Protein AF-R1BRG3-F1 (afdb_monomer)

Foldseek 3Di:
DADAPDQDADDDDDPPLPDDQEEEADDPDADPDPPPDDDDDPCPNDNRHGYGPNCPQVDPVSVVVVVVVVVVQVVCCVVPVANPPDPPDDRDDCPDPPDPPPPPPDDD

pLDDT: mean 74.54, std 19.44, range [34.09, 96.5]

Structure (mmCIF, N/CA/C/O backbone):
data_AF-R1BRG3-F1
#
_entry.id   AF-R1BRG3-F1
#
loop_
_atom_site.group_PDB
_atom_site.id
_atom_site.type_symbol
_atom_site.label_atom_id
_atom_site.label_alt_id
_atom_site.label_comp_id
_atom_site.label_asym_id
_atom_site.label_entity_id
_atom_site.label_seq_id
_atom_site.pdbx_PDB_ins_code
_atom_site.Cartn_x
_atom_site.Cartn_y
_atom_site.Cartn_z
_atom_site.occupancy
_atom_site.B_iso_or_equiv
_atom_site.auth_seq_id
_atom_site.auth_comp_id
_atom_site.auth_asym_id
_atom_site.auth_atom_id
_atom_site.pdbx_PDB_model_num
ATOM 1 N N . MET A 1 1 ? 3.423 -10.440 8.025 1.00 37.72 1 MET A N 1
ATOM 2 C CA . MET A 1 1 ? 3.536 -10.341 9.501 1.00 37.72 1 MET A CA 1
ATOM 3 C C . MET A 1 1 ? 2.382 -9.477 9.979 1.00 37.72 1 MET A C 1
ATOM 5 O O . MET A 1 1 ? 2.472 -8.262 9.937 1.00 37.72 1 MET A O 1
ATOM 9 N N . THR A 1 2 ? 1.251 -10.109 10.269 1.00 34.09 2 THR A N 1
ATOM 10 C CA . THR A 1 2 ? -0.057 -9.451 10.369 1.00 34.09 2 THR A CA 1
ATOM 11 C C . THR A 1 2 ? -0.291 -8.972 11.799 1.00 34.09 2 THR A C 1
ATOM 13 O O . THR A 1 2 ? -0.390 -9.793 12.709 1.00 34.09 2 THR A O 1
ATOM 16 N N . THR A 1 3 ? -0.376 -7.661 12.019 1.00 39.69 3 THR A N 1
ATOM 17 C CA . THR A 1 3 ? -0.833 -7.105 13.299 1.00 39.69 3 THR A CA 1
ATOM 18 C C . THR A 1 3 ? -2.359 -7.069 13.265 1.00 39.69 3 THR A C 1
ATOM 20 O O . THR A 1 3 ? -2.957 -6.422 12.416 1.00 39.69 3 THR A O 1
ATOM 23 N N . THR A 1 4 ? -3.011 -7.816 14.151 1.00 41.25 4 THR A N 1
ATOM 24 C CA . THR A 1 4 ? -4.454 -7.703 14.401 1.00 41.25 4 THR A CA 1
ATOM 25 C C . THR A 1 4 ? -4.613 -7.092 15.782 1.00 41.25 4 THR A C 1
ATOM 27 O O . THR A 1 4 ? -4.221 -7.708 16.774 1.00 41.25 4 THR A O 1
ATOM 30 N N . TRP A 1 5 ? -5.175 -5.888 15.863 1.00 43.38 5 TRP A N 1
ATOM 31 C CA . TRP A 1 5 ? -5.600 -5.323 17.139 1.00 43.38 5 TRP A CA 1
ATOM 32 C C . TRP A 1 5 ? -6.801 -6.145 17.626 1.00 43.38 5 TRP A C 1
ATOM 34 O O . TRP A 1 5 ? -7.877 -6.108 17.033 1.00 43.38 5 TRP A O 1
ATOM 44 N N . ARG A 1 6 ? -6.608 -6.983 18.653 1.00 39.19 6 ARG A N 1
ATOM 45 C CA . ARG A 1 6 ? -7.685 -7.809 19.221 1.00 39.19 6 ARG A CA 1
ATOM 46 C C . ARG A 1 6 ? -8.719 -6.899 19.892 1.00 39.19 6 ARG A C 1
ATOM 48 O O . ARG A 1 6 ? -8.450 -6.347 20.953 1.00 39.19 6 ARG A O 1
ATOM 55 N N . VAL A 1 7 ? -9.908 -6.794 19.302 1.00 42.03 7 VAL A N 1
ATOM 56 C CA . VAL A 1 7 ? -11.099 -6.227 19.950 1.00 42.03 7 VAL A CA 1
ATOM 57 C C . VAL A 1 7 ? -11.808 -7.356 20.701 1.00 42.03 7 VAL A C 1
ATOM 59 O O . VAL A 1 7 ? -12.305 -8.307 20.097 1.00 42.03 7 VAL A O 1
ATOM 62 N N . THR A 1 8 ? -11.812 -7.291 22.030 1.00 37.38 8 THR A N 1
ATOM 63 C CA . THR A 1 8 ? -12.547 -8.227 22.890 1.00 37.38 8 THR A CA 1
ATOM 64 C C . THR A 1 8 ? -14.043 -7.899 22.809 1.00 37.38 8 THR A C 1
ATOM 66 O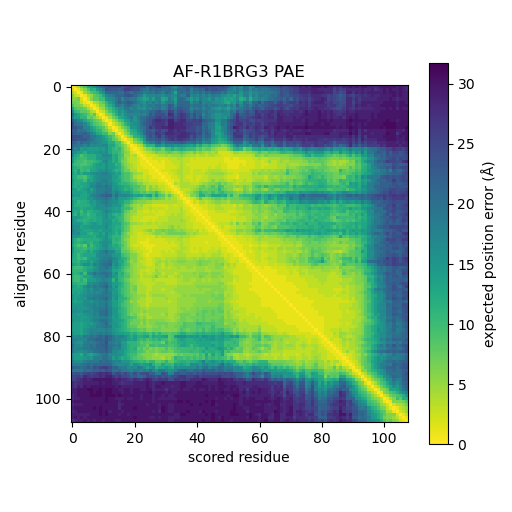 O . THR A 1 8 ? -14.463 -6.837 23.256 1.00 37.38 8 THR A O 1
ATOM 69 N N . LEU A 1 9 ? -14.852 -8.790 22.229 1.00 41.53 9 LEU A N 1
ATOM 70 C CA . LEU A 1 9 ? -16.317 -8.676 22.222 1.00 41.53 9 LEU A CA 1
ATOM 71 C C . LEU A 1 9 ? -16.876 -8.984 23.623 1.00 41.53 9 LEU A C 1
ATOM 73 O O . LEU A 1 9 ? -16.631 -10.066 24.155 1.00 41.53 9 LEU A O 1
ATOM 77 N N . LEU A 1 10 ? -17.657 -8.063 24.196 1.00 39.66 10 LEU A N 1
ATOM 78 C CA . LEU A 1 10 ? -18.577 -8.343 25.306 1.00 39.66 10 LEU A CA 1
ATOM 79 C C . LEU A 1 10 ? -20.028 -8.329 24.794 1.00 39.66 10 LEU A C 1
ATOM 81 O O . LEU A 1 10 ? -20.334 -7.542 23.897 1.00 39.66 10 LEU A O 1
ATOM 85 N N . PRO A 1 11 ? -20.927 -9.166 25.348 1.00 44.28 11 PRO A N 1
ATOM 86 C CA . PRO A 1 11 ? -22.292 -9.285 24.860 1.00 44.28 11 PRO A CA 1
ATOM 87 C C . PRO A 1 11 ? -23.215 -8.334 25.629 1.00 44.28 11 PRO A C 1
ATOM 89 O O . PRO A 1 11 ? -23.649 -8.662 26.728 1.00 44.28 11 PRO A O 1
ATOM 92 N N . PHE A 1 12 ? -23.559 -7.180 25.059 1.00 39.34 12 PHE A N 1
ATOM 93 C CA . PHE A 1 12 ? -24.736 -6.425 25.498 1.00 39.34 12 PHE A CA 1
ATOM 94 C C . PHE A 1 12 ? -25.449 -5.824 24.294 1.00 39.34 12 PHE A C 1
ATOM 96 O O . PHE A 1 12 ? -24.853 -5.067 23.540 1.00 39.34 12 PHE A O 1
ATOM 103 N N . GLY A 1 13 ? -26.712 -6.225 24.129 1.00 49.38 13 GLY A N 1
ATOM 104 C CA . GLY A 1 13 ? -27.555 -5.876 22.996 1.00 49.38 13 GLY A CA 1
ATOM 105 C C . GLY A 1 13 ? -28.173 -4.483 23.089 1.00 49.38 13 GLY A C 1
ATOM 106 O O . GLY A 1 13 ? -28.658 -4.057 24.140 1.00 49.38 13 GLY A O 1
ATOM 107 N N . CYS A 1 14 ? -28.209 -3.823 21.939 1.00 42.53 14 CYS A N 1
ATOM 108 C CA . CYS A 1 14 ? -28.921 -2.596 21.636 1.00 42.53 14 CYS A CA 1
ATOM 109 C C . CYS A 1 14 ? -29.770 -2.807 20.354 1.00 42.53 14 CYS A C 1
ATOM 111 O O . CYS A 1 14 ? -29.338 -3.496 19.429 1.00 42.53 14 CYS A O 1
ATOM 113 N N . PRO A 1 15 ? -30.994 -2.248 20.253 1.00 50.69 15 PRO A N 1
ATOM 114 C CA . PRO A 1 15 ? -32.014 -2.721 19.302 1.00 50.69 15 PRO A CA 1
ATOM 115 C C . PRO A 1 15 ? -31.797 -2.345 17.821 1.00 50.69 15 PRO A C 1
ATOM 117 O O . PRO A 1 15 ? -32.646 -2.663 16.993 1.00 50.69 15 PRO A O 1
ATOM 120 N N . TRP A 1 16 ? -30.703 -1.652 17.481 1.00 51.25 16 TRP A N 1
ATOM 121 C CA . TRP A 1 16 ? -30.394 -1.148 16.128 1.00 51.25 16 TRP A CA 1
ATOM 122 C C . TRP A 1 16 ? -28.997 -1.568 15.616 1.00 51.25 16 TRP A C 1
ATOM 124 O O . TRP A 1 16 ? -28.486 -0.993 14.656 1.00 51.25 16 TRP A O 1
ATOM 134 N N . GLU A 1 17 ? -28.353 -2.552 16.250 1.00 52.69 17 GLU A N 1
ATOM 135 C CA . GLU A 1 17 ? -26.925 -2.879 16.059 1.00 52.69 17 GLU A CA 1
ATOM 136 C C . GLU A 1 17 ? -26.551 -3.650 14.781 1.00 52.69 17 GLU A C 1
ATOM 138 O O . GLU A 1 17 ? -25.364 -3.785 14.484 1.00 52.69 17 GLU A O 1
ATOM 143 N N . ASP A 1 18 ? -27.515 -4.113 13.986 1.00 51.44 18 ASP A N 1
ATOM 144 C CA . ASP A 1 18 ? -2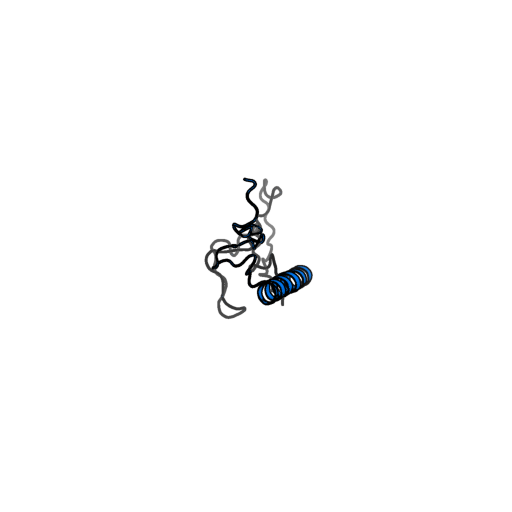7.233 -5.084 12.916 1.00 51.44 18 ASP A CA 1
ATOM 145 C C . ASP A 1 18 ? -26.903 -4.479 11.541 1.00 51.44 18 ASP A C 1
ATOM 147 O O . ASP A 1 18 ? -26.630 -5.220 10.597 1.00 51.44 18 ASP A O 1
ATOM 151 N N . VAL A 1 19 ? -26.924 -3.150 11.376 1.00 56.56 19 VAL A N 1
ATOM 152 C CA . VAL A 1 19 ? -26.970 -2.578 10.014 1.00 56.56 19 VAL A CA 1
ATOM 153 C C . VAL A 1 19 ? -25.600 -2.261 9.404 1.00 56.56 19 VAL A C 1
ATOM 155 O O . VAL A 1 19 ? -25.479 -2.366 8.193 1.00 56.56 19 VAL A O 1
ATOM 158 N N . CYS A 1 20 ? -24.550 -1.945 10.170 1.00 58.88 20 CYS A N 1
ATOM 159 C CA . CYS A 1 20 ? -23.167 -1.885 9.659 1.00 58.88 20 CYS A CA 1
ATOM 160 C C . CYS A 1 20 ? -22.189 -1.570 10.798 1.00 58.88 20 CYS A C 1
ATOM 162 O O . CYS A 1 20 ? -22.287 -0.513 11.419 1.00 58.88 20 CYS A O 1
ATOM 164 N N . LYS A 1 21 ? -21.189 -2.428 11.030 1.00 67.50 21 LYS A N 1
ATOM 165 C CA . LYS A 1 21 ? -20.037 -2.056 11.866 1.00 67.50 21 LYS A CA 1
ATOM 166 C C . LYS A 1 21 ? -19.072 -1.206 11.034 1.00 67.50 21 LYS A C 1
ATOM 168 O O . LYS A 1 21 ? -18.666 -1.665 9.962 1.00 67.50 21 LYS A O 1
ATOM 173 N N . PRO A 1 22 ? -18.688 0.007 11.467 1.00 78.06 22 PRO A N 1
ATOM 174 C CA . PRO A 1 22 ? -17.637 0.756 10.793 1.00 78.06 22 PRO A CA 1
ATOM 175 C C . PRO A 1 22 ? -16.296 0.021 10.922 1.00 78.06 22 PRO A C 1
ATOM 177 O O . PRO A 1 22 ? -15.911 -0.426 12.006 1.00 78.06 22 PRO A O 1
ATOM 180 N N . HIS A 1 23 ? -15.602 -0.095 9.791 1.00 85.50 23 HIS A N 1
ATOM 181 C CA . HIS A 1 23 ? -14.251 -0.640 9.691 1.00 85.50 23 HIS A CA 1
ATOM 182 C C . HIS A 1 23 ? -13.317 0.500 9.289 1.00 85.50 23 HIS A C 1
ATOM 184 O O . HIS A 1 23 ? -13.551 1.145 8.266 1.00 85.50 23 HIS A O 1
ATOM 190 N N . ILE A 1 24 ? -12.302 0.775 10.106 1.00 90.44 24 ILE A N 1
ATOM 191 C CA . ILE A 1 24 ? -11.350 1.868 9.885 1.00 90.44 24 ILE A CA 1
ATOM 192 C C . ILE A 1 24 ? -9.946 1.274 9.790 1.00 90.44 24 ILE A C 1
ATOM 194 O O . ILE A 1 24 ? -9.493 0.625 10.730 1.00 90.44 24 ILE A O 1
ATOM 198 N N . ASP A 1 25 ? -9.275 1.513 8.662 1.00 91.50 25 ASP A N 1
ATOM 199 C CA . ASP A 1 25 ? -7.917 1.013 8.391 1.00 91.50 25 ASP A CA 1
ATOM 200 C C . ASP A 1 25 ? -6.839 2.098 8.502 1.00 91.50 25 ASP A C 1
ATOM 202 O O . ASP A 1 25 ? -5.687 1.793 8.776 1.00 91.50 25 ASP A O 1
ATOM 206 N N . VAL A 1 26 ? -7.210 3.364 8.310 1.00 90.75 26 VAL A N 1
ATOM 207 C CA . VAL A 1 26 ? -6.275 4.494 8.253 1.00 90.75 26 VAL A CA 1
ATOM 208 C C . VAL A 1 26 ? -6.627 5.558 9.281 1.00 90.75 26 VAL A C 1
ATOM 210 O O . VAL A 1 26 ? -7.802 5.890 9.474 1.00 90.75 26 VAL A O 1
ATOM 213 N N . PHE A 1 27 ? -5.602 6.114 9.924 1.00 91.56 27 PHE A N 1
ATOM 214 C CA . PHE A 1 27 ? -5.727 7.084 11.009 1.00 91.56 27 PHE A CA 1
ATOM 215 C C . PHE A 1 27 ? -4.818 8.303 10.780 1.00 91.56 27 PHE A C 1
ATOM 217 O O . PHE A 1 27 ? -3.773 8.189 10.147 1.00 91.56 27 PHE A O 1
ATOM 224 N N . PRO A 1 28 ? -5.166 9.493 11.311 1.00 91.38 28 PRO A N 1
ATOM 225 C CA . PRO A 1 28 ? -4.335 10.691 11.140 1.00 91.38 28 PRO A CA 1
ATOM 226 C C . PRO A 1 28 ? -2.926 10.573 11.739 1.00 91.38 28 PRO A C 1
ATOM 228 O O . PRO A 1 28 ? -1.992 11.202 11.251 1.00 91.38 28 PRO A O 1
ATOM 231 N N . SER A 1 29 ? -2.789 9.798 12.817 1.00 89.56 29 SER A N 1
ATOM 232 C CA . SER A 1 29 ? -1.522 9.499 13.480 1.00 89.56 29 SER A CA 1
ATOM 233 C C . SER A 1 29 ? -1.404 7.991 13.631 1.00 89.56 29 SER A C 1
ATOM 235 O O . SER A 1 29 ? -2.245 7.368 14.279 1.00 89.56 29 SER A O 1
ATOM 237 N N . GLU A 1 30 ? -0.363 7.414 13.038 1.00 88.06 30 GLU A N 1
ATOM 238 C CA . GLU A 1 30 ? -0.127 5.971 13.006 1.00 88.06 30 GLU A CA 1
ATOM 239 C C . GLU A 1 30 ? 1.254 5.642 13.596 1.00 88.06 30 GLU A C 1
ATOM 241 O O . GLU A 1 30 ? 2.213 6.392 13.371 1.00 88.06 30 GLU A O 1
ATOM 246 N N . PRO A 1 31 ? 1.396 4.528 14.340 1.00 88.25 31 PRO A N 1
ATOM 247 C CA . PRO A 1 31 ? 2.694 4.068 14.814 1.00 88.25 31 PRO A CA 1
ATOM 248 C C . PRO A 1 31 ? 3.638 3.779 13.643 1.00 88.25 31 PRO A C 1
ATOM 250 O O . PRO A 1 31 ? 3.264 3.117 12.676 1.00 88.25 31 PRO A O 1
ATOM 253 N N . LYS A 1 32 ? 4.895 4.222 13.743 1.00 86.12 32 LYS A N 1
ATOM 254 C CA . LYS A 1 32 ? 5.892 4.033 12.672 1.00 86.12 32 LYS A CA 1
ATOM 255 C C . LYS A 1 32 ? 6.323 2.579 12.513 1.00 86.12 32 LYS A C 1
ATOM 257 O O . LYS A 1 32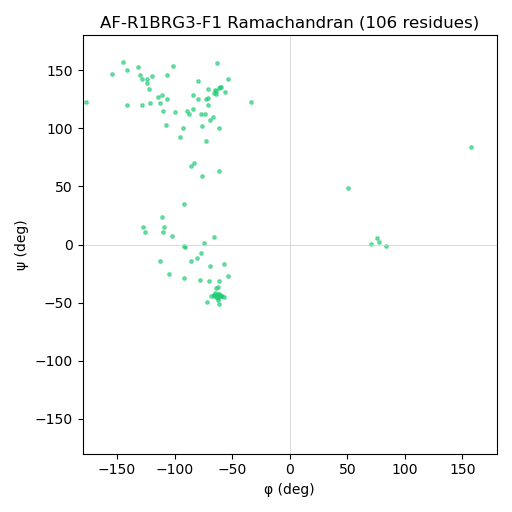 ? 6.709 2.165 11.419 1.00 86.12 32 LYS A O 1
ATOM 262 N N . LYS A 1 33 ? 6.321 1.820 13.611 1.00 82.38 33 LYS A N 1
ATOM 263 C CA . LYS A 1 33 ? 6.707 0.410 13.653 1.00 82.38 33 LYS A CA 1
ATOM 264 C C . LYS A 1 33 ? 5.866 -0.358 14.654 1.00 82.38 33 LYS A C 1
ATOM 266 O O . LYS A 1 33 ? 5.348 0.185 15.627 1.00 82.38 33 LYS A O 1
ATOM 271 N N . ASN A 1 34 ? 5.800 -1.664 14.431 1.00 80.38 34 ASN A N 1
ATOM 272 C CA . ASN A 1 34 ? 5.161 -2.575 15.361 1.00 80.38 34 ASN A CA 1
ATOM 273 C C . ASN A 1 34 ? 5.907 -2.589 16.706 1.00 80.38 34 ASN A C 1
ATOM 275 O O . ASN A 1 34 ? 7.123 -2.780 16.732 1.00 80.38 34 ASN A O 1
ATOM 279 N N . GLY A 1 35 ? 5.175 -2.421 17.807 1.00 75.81 35 GLY A N 1
ATOM 280 C CA . GLY A 1 35 ? 5.707 -2.536 19.167 1.00 75.81 35 GLY A CA 1
ATOM 281 C C . GLY A 1 35 ? 6.523 -1.346 19.688 1.00 75.81 35 GLY A C 1
ATOM 282 O O . GLY A 1 35 ? 7.010 -1.437 20.809 1.00 75.81 35 GLY A O 1
ATOM 283 N N . GLU A 1 36 ? 6.676 -0.255 18.927 1.00 74.69 36 GLU A N 1
ATOM 284 C CA . GLU A 1 36 ? 7.311 0.975 19.441 1.00 74.69 36 GLU A CA 1
ATOM 285 C C . GLU A 1 36 ? 6.401 1.692 20.444 1.00 74.69 36 GLU A C 1
ATOM 287 O O . GLU A 1 36 ? 6.830 2.024 21.546 1.00 74.69 36 GLU A O 1
ATOM 292 N N . GLU A 1 37 ? 5.137 1.898 20.080 1.00 76.44 37 GLU A N 1
ATOM 293 C CA . GLU A 1 37 ? 4.166 2.651 20.873 1.00 76.44 37 GLU A CA 1
ATOM 294 C C . GLU A 1 37 ? 2.793 1.974 20.797 1.00 76.44 37 GLU A C 1
ATOM 296 O O . GLU A 1 37 ? 2.460 1.305 19.810 1.00 76.44 37 GLU A O 1
ATOM 301 N N . LEU A 1 38 ? 1.994 2.119 21.858 1.00 79.75 38 LEU A N 1
ATOM 302 C CA . LEU A 1 38 ? 0.613 1.648 21.846 1.00 79.75 38 LEU A CA 1
ATOM 303 C C . LEU A 1 38 ? -0.207 2.551 20.918 1.00 79.75 38 LEU A C 1
ATOM 305 O O . LEU A 1 38 ? -0.110 3.772 20.995 1.00 79.75 38 LEU A O 1
ATOM 309 N N . PHE A 1 39 ? -1.028 1.962 20.050 1.00 86.88 39 PHE A N 1
ATOM 310 C CA . PHE A 1 39 ? -1.923 2.746 19.208 1.00 86.88 39 PHE A CA 1
ATOM 311 C C . PHE A 1 39 ? -3.048 3.363 20.049 1.00 86.88 39 PHE A C 1
ATOM 313 O O . PHE A 1 39 ? -3.846 2.645 20.660 1.00 86.88 39 PHE A O 1
ATOM 320 N N . GLU A 1 40 ? -3.125 4.692 20.047 1.00 87.50 40 GLU A N 1
ATOM 321 C CA . GLU A 1 40 ? -4.147 5.455 20.758 1.00 87.50 40 GLU A CA 1
ATOM 322 C C . GLU A 1 40 ? -5.109 6.130 19.778 1.00 87.50 40 GLU A C 1
ATOM 324 O O . GLU A 1 40 ? -4.716 6.840 18.854 1.00 87.50 40 GLU A O 1
ATOM 329 N N . SER A 1 41 ? -6.403 5.916 19.998 1.00 87.12 41 SER A N 1
ATOM 330 C CA . SER A 1 41 ? -7.480 6.555 19.251 1.00 87.12 41 SER A CA 1
ATOM 331 C C . SER A 1 41 ? -8.734 6.606 20.125 1.00 87.12 41 SER A C 1
ATOM 333 O O . SER A 1 41 ? -8.982 5.653 20.867 1.00 87.12 41 SER A O 1
ATOM 335 N N . PRO A 1 42 ? -9.584 7.646 20.012 1.00 88.06 42 PRO A N 1
ATOM 336 C CA . PRO A 1 42 ? -10.898 7.671 20.662 1.00 88.06 42 PRO A CA 1
ATOM 337 C C . PRO A 1 42 ? -11.803 6.494 20.264 1.00 88.06 42 PRO A C 1
ATOM 339 O O . PRO A 1 42 ? -12.808 6.237 20.920 1.00 88.06 42 PRO A O 1
ATOM 342 N N . LEU A 1 43 ? -11.467 5.804 19.169 1.00 87.25 43 LEU A N 1
ATOM 343 C CA . LEU A 1 43 ? -12.195 4.640 18.671 1.00 87.25 43 LEU A CA 1
ATOM 344 C C . LEU A 1 43 ? -11.741 3.324 19.322 1.00 87.25 43 LEU A C 1
ATOM 346 O O . LEU A 1 43 ? -12.434 2.312 19.194 1.00 87.25 43 LEU A O 1
ATOM 350 N N . CYS A 1 44 ? -10.598 3.313 20.016 1.00 86.75 44 CYS A N 1
ATOM 351 C CA . CYS A 1 44 ? -10.116 2.131 20.723 1.00 86.75 44 CYS A CA 1
ATOM 352 C C . CYS A 1 44 ? -11.090 1.749 21.850 1.00 86.75 44 CYS A C 1
ATOM 354 O O . CYS A 1 44 ? -11.496 2.585 22.651 1.00 86.75 44 CYS A O 1
ATOM 356 N N . GLY A 1 45 ? -11.457 0.467 21.924 1.00 82.19 45 GLY A N 1
ATOM 357 C CA . GLY A 1 45 ? -12.359 -0.056 22.958 1.00 82.19 45 GLY A CA 1
ATOM 358 C C . GLY A 1 45 ? -13.856 0.111 22.671 1.00 82.19 45 GLY A C 1
ATOM 359 O O . GLY A 1 45 ? -14.668 -0.373 23.458 1.00 82.19 45 GLY A O 1
ATOM 360 N N . LEU A 1 46 ? -14.247 0.729 21.549 1.00 87.00 46 LEU A N 1
ATOM 361 C CA . LEU A 1 46 ? -15.652 0.768 21.139 1.00 87.00 46 LEU A CA 1
ATOM 362 C C . LEU A 1 46 ? -16.113 -0.628 20.660 1.00 87.00 46 LEU A C 1
ATOM 364 O O . LEU A 1 46 ? -15.507 -1.188 19.746 1.00 87.00 46 LEU A O 1
ATOM 368 N N . PRO A 1 47 ? -17.206 -1.192 21.213 1.00 80.50 47 PRO A N 1
ATOM 369 C CA . PRO A 1 47 ? -17.599 -2.591 20.979 1.00 80.50 47 PRO A CA 1
ATOM 370 C C . PRO A 1 47 ? -18.092 -2.881 19.551 1.00 80.50 47 PRO A C 1
ATOM 372 O O . PRO A 1 47 ? -18.106 -4.032 19.109 1.00 80.50 47 PRO A O 1
ATOM 375 N N . ASN A 1 48 ? -18.480 -1.838 18.814 1.00 84.25 48 ASN A N 1
ATOM 376 C CA . ASN A 1 48 ? -19.056 -1.946 17.473 1.00 84.25 48 ASN A CA 1
ATOM 377 C C . ASN A 1 48 ? -18.128 -1.448 16.362 1.00 84.25 48 ASN A C 1
ATOM 379 O O . ASN A 1 48 ? -18.585 -1.246 15.242 1.00 84.25 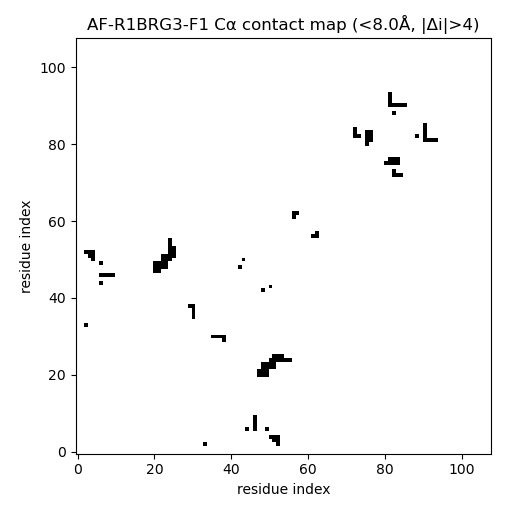48 ASN A O 1
ATOM 383 N N . VAL A 1 49 ? -16.837 -1.274 16.649 1.00 83.56 49 VAL A N 1
ATOM 384 C CA . VAL A 1 49 ? -15.862 -0.743 15.692 1.00 83.56 49 VAL A CA 1
ATOM 385 C C . VAL A 1 49 ? -14.730 -1.743 15.486 1.00 83.56 49 VAL A C 1
ATOM 387 O O . VAL A 1 49 ? -14.190 -2.288 16.447 1.00 83.56 49 VAL A O 1
ATOM 390 N N . ILE A 1 50 ? -14.366 -1.980 14.225 1.00 87.62 50 ILE A N 1
ATOM 391 C CA . ILE A 1 50 ? -13.200 -2.791 13.861 1.00 87.62 50 ILE A CA 1
ATOM 392 C C . ILE A 1 50 ? -12.106 -1.854 13.348 1.00 87.62 50 ILE A C 1
ATOM 394 O O . ILE A 1 50 ? -12.337 -1.058 12.439 1.00 87.62 50 ILE A O 1
ATOM 398 N N . LEU A 1 51 ? -10.921 -1.947 13.953 1.00 89.31 51 LEU A N 1
ATOM 399 C CA . LEU A 1 51 ? -9.748 -1.137 13.623 1.00 89.31 51 LEU A CA 1
ATOM 400 C C . LEU A 1 51 ? -8.658 -2.044 13.046 1.00 89.31 51 LEU A C 1
ATOM 402 O O . LEU A 1 51 ? -8.288 -3.038 13.678 1.00 89.31 51 LEU A O 1
ATOM 406 N N . THR A 1 52 ? -8.130 -1.708 11.874 1.00 89.94 52 THR A N 1
ATOM 407 C CA . THR A 1 52 ? -7.044 -2.452 11.221 1.00 89.94 52 THR A CA 1
ATOM 408 C C . THR A 1 52 ? -5.817 -1.549 11.025 1.00 89.94 52 THR A C 1
ATOM 410 O O . THR A 1 52 ? -5.978 -0.344 10.874 1.00 89.94 52 THR A O 1
ATOM 413 N N . PRO A 1 53 ? -4.579 -2.073 11.123 1.00 90.31 53 PRO A N 1
ATOM 414 C CA . PRO A 1 53 ? -3.370 -1.246 11.072 1.00 90.31 53 PRO A CA 1
ATOM 415 C C . PRO A 1 53 ? -2.894 -0.988 9.640 1.00 90.31 53 PRO A C 1
ATOM 417 O O . PRO A 1 53 ? -1.837 -1.487 9.256 1.00 90.31 53 PRO A O 1
ATOM 420 N N . HIS A 1 54 ? -3.657 -0.226 8.861 1.00 91.69 54 HIS A N 1
ATOM 421 C CA . HIS A 1 54 ? -3.284 0.201 7.510 1.00 91.69 54 HIS A CA 1
ATOM 422 C C . HIS A 1 54 ? -2.822 -0.964 6.616 1.00 91.69 54 HIS A C 1
ATOM 424 O O . HIS A 1 54 ? -1.767 -0.931 5.979 1.00 91.69 54 HIS A O 1
ATOM 430 N N . ILE A 1 55 ? -3.609 -2.039 6.597 1.00 90.19 55 ILE A N 1
ATOM 431 C CA . ILE A 1 55 ? -3.274 -3.286 5.895 1.00 90.19 55 ILE A CA 1
ATOM 432 C C . ILE A 1 55 ? -4.001 -3.449 4.558 1.00 90.19 55 ILE A C 1
ATOM 434 O O . ILE A 1 55 ? -3.877 -4.506 3.935 1.00 90.19 55 ILE A O 1
ATOM 438 N N . GLY A 1 56 ? -4.727 -2.433 4.076 1.00 87.75 56 GLY A N 1
ATOM 439 C CA . GLY A 1 56 ? -5.491 -2.507 2.825 1.00 87.75 56 GLY A CA 1
ATOM 440 C C . GLY A 1 56 ? -4.682 -2.939 1.589 1.00 87.75 56 GLY A C 1
ATOM 441 O O . GLY A 1 56 ? -5.237 -3.556 0.684 1.00 87.75 56 GLY A O 1
ATOM 442 N N . GLY A 1 57 ? -3.369 -2.677 1.565 1.00 88.25 57 GLY A N 1
ATOM 443 C CA . GLY A 1 57 ? -2.443 -3.111 0.505 1.00 88.25 57 GLY A CA 1
ATOM 444 C C . GLY A 1 57 ? -1.435 -4.191 0.925 1.00 88.25 57 GLY A C 1
ATOM 445 O O . GLY A 1 57 ? -0.467 -4.444 0.206 1.00 88.25 57 GLY A O 1
ATOM 446 N N . SER A 1 58 ? -1.596 -4.800 2.102 1.00 91.00 58 SER A N 1
ATOM 447 C CA . SER A 1 58 ? -0.611 -5.716 2.700 1.00 91.00 58 SER A CA 1
ATOM 448 C C . SER A 1 58 ? -0.837 -7.193 2.351 1.00 91.00 58 SER A C 1
ATOM 450 O O . SER A 1 58 ? -0.581 -8.068 3.180 1.00 91.00 58 SER A O 1
ATOM 452 N N . THR A 1 59 ? -1.306 -7.488 1.137 1.00 92.75 59 THR A N 1
ATOM 453 C CA . THR A 1 59 ? -1.436 -8.863 0.628 1.00 92.75 59 THR A CA 1
ATOM 454 C C . THR A 1 59 ? -0.293 -9.212 -0.324 1.00 92.75 59 THR A C 1
ATOM 456 O O . THR A 1 59 ? 0.294 -8.331 -0.958 1.00 92.75 59 THR A O 1
ATOM 459 N N . GLU A 1 60 ? 0.045 -10.499 -0.429 1.00 92.50 60 GLU A N 1
ATOM 460 C CA . GLU A 1 60 ? 1.143 -10.961 -1.290 1.00 92.50 60 GLU A CA 1
ATOM 461 C C . GLU A 1 60 ? 0.867 -10.654 -2.766 1.00 92.50 60 GLU A C 1
ATOM 463 O O . GLU A 1 60 ? 1.766 -10.245 -3.500 1.00 92.50 60 GLU A O 1
ATOM 468 N N . GLU A 1 61 ? -0.392 -10.763 -3.184 1.00 93.19 61 GLU A N 1
ATOM 469 C CA . GLU A 1 61 ? -0.836 -10.506 -4.550 1.00 93.19 61 GLU A CA 1
ATOM 470 C C . GLU A 1 61 ? -0.665 -9.033 -4.928 1.00 93.19 61 GLU A C 1
ATOM 472 O O . GLU A 1 61 ? -0.176 -8.722 -6.017 1.00 93.19 61 GLU A O 1
ATOM 477 N N . VAL A 1 62 ? -1.025 -8.120 -4.017 1.00 92.06 62 VAL A N 1
ATOM 478 C CA . VAL A 1 62 ? -0.884 -6.675 -4.237 1.00 92.06 62 VAL A CA 1
ATOM 479 C C . VAL A 1 62 ? 0.591 -6.291 -4.274 1.00 92.06 62 VAL A C 1
ATOM 481 O O . VAL A 1 62 ? 1.011 -5.580 -5.185 1.00 92.06 62 VAL A O 1
ATOM 484 N N . GLN A 1 63 ? 1.405 -6.805 -3.349 1.00 94.38 63 GLN A N 1
ATOM 485 C CA . GLN A 1 63 ? 2.843 -6.523 -3.337 1.00 94.38 63 GLN A CA 1
ATOM 486 C C . GLN A 1 63 ? 3.551 -7.071 -4.590 1.00 94.38 63 GLN A C 1
ATOM 488 O O . GLN A 1 63 ? 4.415 -6.393 -5.150 1.00 94.38 63 GLN A O 1
ATOM 493 N N . ALA A 1 64 ? 3.156 -8.249 -5.086 1.00 95.38 64 ALA A N 1
ATOM 494 C CA . ALA A 1 64 ? 3.676 -8.802 -6.337 1.00 95.38 64 ALA A CA 1
ATOM 495 C C . ALA A 1 64 ? 3.299 -7.936 -7.551 1.00 95.38 64 ALA A C 1
ATOM 497 O O . ALA A 1 64 ? 4.157 -7.637 -8.385 1.00 95.38 64 ALA A O 1
ATOM 498 N N . ALA A 1 65 ? 2.041 -7.491 -7.633 1.00 95.00 65 ALA A N 1
ATOM 499 C CA . ALA A 1 65 ? 1.576 -6.612 -8.704 1.00 95.00 65 ALA A CA 1
ATOM 500 C C . ALA A 1 65 ? 2.316 -5.263 -8.703 1.00 95.00 65 ALA A C 1
ATOM 502 O O . ALA A 1 65 ? 2.819 -4.846 -9.748 1.00 95.00 65 ALA A O 1
ATOM 503 N N . ILE A 1 66 ? 2.468 -4.638 -7.529 1.00 93.25 66 ILE A N 1
ATOM 504 C CA . ILE A 1 66 ? 3.232 -3.391 -7.359 1.00 93.25 66 ILE A CA 1
ATOM 505 C C . ILE A 1 66 ? 4.684 -3.589 -7.803 1.00 93.25 66 ILE A C 1
ATOM 507 O O . ILE A 1 66 ? 5.231 -2.757 -8.528 1.00 93.25 66 ILE A O 1
ATOM 511 N N . GLY A 1 67 ? 5.310 -4.704 -7.416 1.00 95.44 67 GLY A N 1
ATOM 512 C CA . GLY A 1 67 ? 6.678 -5.023 -7.825 1.00 95.44 67 GLY A CA 1
ATOM 513 C C . GLY A 1 67 ? 6.840 -5.066 -9.348 1.00 95.44 67 GLY A C 1
ATOM 514 O O . GLY A 1 67 ? 7.771 -4.465 -9.890 1.00 95.44 67 GLY A O 1
ATOM 515 N N . VAL A 1 68 ? 5.910 -5.720 -10.050 1.00 96.50 68 VAL A N 1
ATOM 516 C CA . VAL A 1 68 ? 5.906 -5.789 -11.521 1.00 96.50 68 VAL A CA 1
ATOM 517 C C . VAL A 1 68 ? 5.670 -4.414 -12.149 1.00 96.50 68 VAL A C 1
ATOM 519 O O . VAL A 1 68 ? 6.357 -4.057 -13.112 1.00 96.50 68 VAL A O 1
ATOM 522 N N . GLU A 1 69 ? 4.729 -3.635 -11.616 1.00 93.56 69 GLU A N 1
ATOM 523 C CA . GLU A 1 69 ? 4.395 -2.299 -12.118 1.00 93.56 69 GLU A CA 1
ATOM 524 C C . GLU A 1 69 ? 5.591 -1.345 -12.018 1.00 93.56 69 GLU A C 1
ATOM 526 O O . GLU A 1 69 ? 6.005 -0.757 -13.024 1.00 93.56 69 GLU A O 1
ATOM 531 N N . VAL A 1 70 ? 6.207 -1.258 -10.836 1.00 94.25 70 VAL A N 1
ATOM 532 C CA . VAL A 1 70 ? 7.350 -0.372 -10.579 1.00 94.25 70 VAL A CA 1
ATOM 533 C C . VAL A 1 70 ? 8.570 -0.795 -11.397 1.00 94.25 70 VAL A C 1
ATOM 535 O O . VAL A 1 70 ? 9.209 0.053 -12.026 1.00 94.25 70 VAL A O 1
ATOM 538 N N . ALA A 1 71 ? 8.877 -2.096 -11.467 1.00 95.00 71 ALA A N 1
ATOM 539 C CA . ALA A 1 71 ? 9.986 -2.592 -12.285 1.00 95.00 71 ALA A CA 1
ATOM 540 C C . ALA A 1 71 ? 9.782 -2.268 -13.775 1.00 95.00 71 ALA A C 1
ATOM 542 O O . ALA A 1 71 ? 10.702 -1.807 -14.455 1.00 95.00 71 ALA A O 1
ATOM 543 N N . SER A 1 72 ? 8.558 -2.443 -14.278 1.00 92.81 72 SER A N 1
ATOM 544 C CA . SER A 1 72 ? 8.210 -2.123 -15.665 1.00 92.81 72 SER A CA 1
ATOM 545 C C . SER A 1 72 ? 8.328 -0.626 -15.955 1.00 92.81 72 SER A C 1
ATOM 547 O O . SER A 1 72 ? 8.838 -0.245 -17.012 1.00 92.81 72 SER A O 1
ATOM 549 N N . ALA A 1 73 ? 7.883 0.229 -15.030 1.00 90.38 73 ALA A N 1
ATOM 550 C CA . ALA A 1 73 ? 8.018 1.679 -15.144 1.00 90.38 73 ALA A CA 1
ATOM 551 C C . ALA A 1 73 ? 9.495 2.108 -15.177 1.00 90.38 73 ALA A C 1
ATOM 553 O O . ALA A 1 73 ? 9.882 2.904 -16.036 1.00 90.38 73 ALA A O 1
ATOM 554 N N . MET A 1 74 ? 10.344 1.517 -14.328 1.00 92.06 74 MET A N 1
ATOM 555 C CA . MET A 1 74 ? 11.788 1.778 -14.329 1.00 92.06 74 MET A CA 1
ATOM 556 C C . MET A 1 74 ? 12.453 1.373 -15.648 1.00 92.06 74 MET A C 1
ATOM 558 O O . MET A 1 74 ? 13.175 2.176 -16.236 1.00 92.06 74 MET A O 1
ATOM 562 N N . ILE A 1 75 ? 12.181 0.166 -16.157 1.00 93.44 75 ILE A N 1
ATOM 563 C CA . ILE A 1 75 ? 12.745 -0.307 -17.434 1.00 93.44 75 ILE A CA 1
ATOM 564 C C . ILE A 1 75 ? 12.334 0.620 -18.586 1.00 93.44 75 ILE A C 1
ATOM 566 O O . ILE A 1 75 ? 13.169 0.9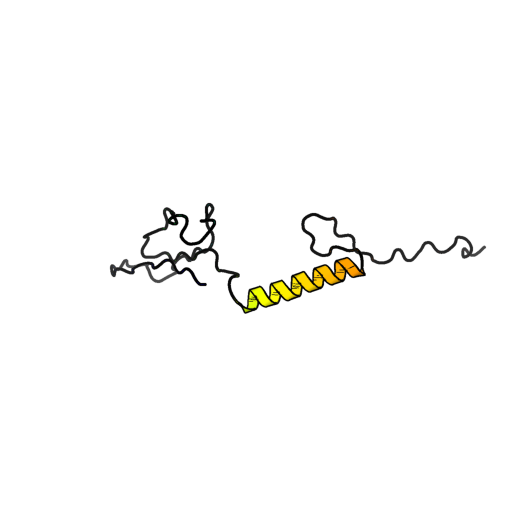99 -19.410 1.00 93.44 75 ILE A O 1
ATOM 570 N N . LYS A 1 76 ? 11.061 1.031 -18.638 1.00 89.25 76 LYS A N 1
ATOM 571 C CA . LYS A 1 76 ? 10.572 1.985 -19.647 1.00 89.25 76 LYS A CA 1
ATOM 572 C C . LYS A 1 76 ? 11.283 3.329 -19.542 1.00 89.25 76 LYS A C 1
ATOM 574 O O . LYS A 1 76 ? 11.706 3.858 -20.569 1.00 89.25 76 LYS A O 1
ATOM 579 N N . CYS A 1 77 ? 11.453 3.850 -18.328 1.00 89.81 77 CYS A N 1
ATOM 580 C CA . CYS A 1 77 ? 12.168 5.100 -18.101 1.00 89.81 77 CYS A CA 1
ATOM 581 C C . CYS A 1 77 ? 13.623 5.010 -18.581 1.00 89.81 77 CYS A C 1
ATOM 583 O O . CYS A 1 77 ? 14.088 5.918 -19.262 1.00 89.81 77 CYS A O 1
ATOM 585 N N . ILE A 1 78 ? 14.323 3.909 -18.293 1.00 91.44 78 ILE A N 1
ATOM 586 C CA . ILE A 1 78 ? 15.710 3.697 -18.736 1.00 91.44 78 ILE A CA 1
ATOM 587 C C . ILE A 1 78 ? 15.799 3.639 -20.266 1.00 91.44 78 ILE A C 1
ATOM 589 O O . ILE A 1 78 ? 16.672 4.267 -20.857 1.00 91.44 78 ILE A O 1
ATOM 593 N N . ASN A 1 79 ? 14.883 2.919 -20.917 1.00 90.81 79 ASN A N 1
ATOM 594 C CA . ASN A 1 79 ? 14.942 2.700 -22.364 1.00 90.81 79 ASN A CA 1
ATOM 595 C C . ASN A 1 79 ? 14.469 3.901 -23.194 1.00 90.81 79 ASN A C 1
ATOM 597 O O . ASN A 1 79 ? 14.913 4.074 -24.325 1.00 90.81 79 ASN A O 1
ATOM 601 N N . THR A 1 80 ? 13.537 4.701 -22.671 1.00 87.31 80 THR A N 1
ATOM 602 C CA . THR A 1 80 ? 12.885 5.787 -23.431 1.00 87.31 80 THR A CA 1
ATOM 603 C C . THR A 1 80 ? 13.240 7.183 -22.930 1.00 87.31 80 THR A C 1
ATOM 605 O O . THR A 1 80 ? 12.949 8.165 -23.612 1.00 87.31 80 THR A O 1
ATOM 608 N N . GLY A 1 81 ? 13.832 7.289 -21.738 1.00 84.50 81 GLY A N 1
ATOM 609 C CA . GLY A 1 81 ? 14.059 8.554 -21.042 1.00 84.50 81 GLY A CA 1
ATOM 610 C C . GLY A 1 81 ? 12.786 9.205 -20.494 1.00 84.50 81 GLY A C 1
ATOM 611 O O . GLY A 1 81 ? 12.876 10.280 -19.908 1.00 84.50 81 GLY A O 1
ATOM 612 N N . VAL A 1 82 ? 11.611 8.585 -20.670 1.00 84.62 82 VAL A N 1
ATOM 613 C CA . VAL A 1 82 ? 10.326 9.138 -20.227 1.00 84.62 82 VAL A CA 1
ATOM 614 C C . VAL A 1 82 ? 9.898 8.490 -18.905 1.00 84.62 82 VAL A C 1
ATOM 616 O O . VAL A 1 82 ? 9.584 7.293 -18.886 1.00 84.62 82 VAL A O 1
ATOM 619 N N . PRO A 1 83 ? 9.843 9.251 -17.797 1.00 83.31 83 PRO A N 1
ATOM 620 C CA . PRO A 1 83 ? 9.458 8.734 -16.489 1.00 83.31 83 PRO A CA 1
ATOM 621 C C . PRO A 1 83 ? 7.926 8.696 -16.3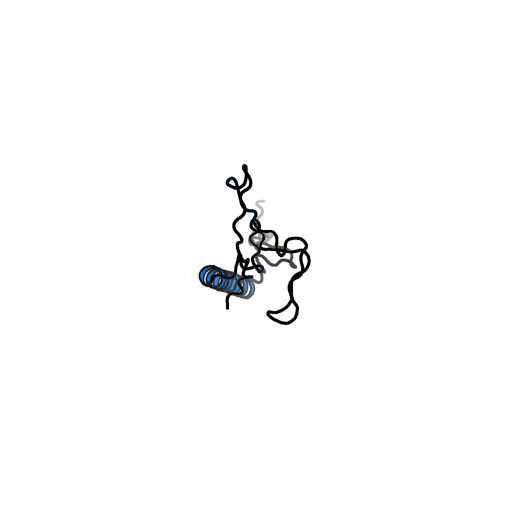41 1.00 83.31 83 PRO A C 1
ATOM 623 O O . PRO A 1 83 ? 7.330 9.478 -15.600 1.00 83.31 83 PRO A O 1
ATOM 626 N N . TYR A 1 84 ? 7.264 7.793 -17.070 1.00 82.38 84 TYR A N 1
ATOM 6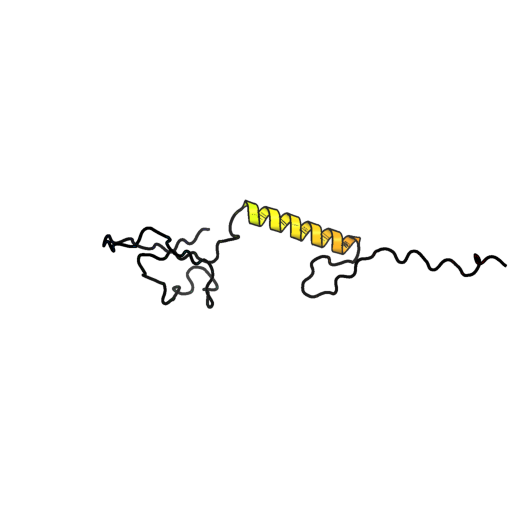27 C CA . TYR A 1 84 ? 5.810 7.613 -16.977 1.00 82.38 84 TYR A CA 1
ATOM 628 C C . TYR A 1 84 ? 5.370 7.314 -15.541 1.00 82.38 84 TYR A C 1
ATOM 630 O O . TYR A 1 84 ? 5.928 6.437 -14.885 1.00 82.38 84 TYR A O 1
ATOM 638 N N . GLY A 1 85 ? 4.347 8.032 -15.069 1.00 83.00 85 GLY A N 1
ATOM 639 C CA . GLY A 1 85 ? 3.817 7.865 -13.714 1.00 83.00 85 GLY A CA 1
ATOM 640 C C . GLY A 1 85 ? 4.681 8.475 -12.603 1.00 83.00 85 GLY A C 1
ATOM 641 O O . GLY A 1 85 ? 4.343 8.319 -11.433 1.00 83.00 85 GLY A O 1
ATOM 642 N N . ALA A 1 86 ? 5.765 9.191 -12.927 1.00 88.31 86 ALA A N 1
ATOM 643 C CA . ALA A 1 86 ? 6.532 9.907 -11.916 1.00 88.31 86 ALA A CA 1
ATOM 644 C C . ALA A 1 86 ? 5.709 11.043 -11.293 1.00 88.31 86 ALA A C 1
ATOM 646 O O . ALA A 1 86 ? 5.137 11.880 -11.986 1.00 88.31 86 ALA A O 1
ATOM 647 N N . VAL A 1 87 ? 5.687 11.086 -9.961 1.00 90.19 87 VAL A N 1
ATOM 648 C CA . VAL A 1 87 ? 4.906 12.062 -9.180 1.00 90.19 87 VAL A CA 1
ATOM 649 C C . VAL A 1 87 ? 5.583 13.431 -9.062 1.00 90.19 87 VAL A C 1
ATOM 651 O O . VAL A 1 87 ? 4.972 14.392 -8.609 1.00 90.19 87 VAL A O 1
ATOM 654 N N . ASN A 1 88 ? 6.854 13.521 -9.451 1.00 90.19 88 ASN A N 1
ATOM 655 C CA . ASN A 1 88 ? 7.698 14.705 -9.302 1.00 90.19 88 ASN A CA 1
ATOM 656 C C . ASN A 1 88 ? 8.341 15.163 -10.622 1.00 90.19 88 ASN A C 1
ATOM 658 O O . ASN A 1 88 ? 9.240 16.003 -10.595 1.00 90.19 88 ASN A O 1
ATOM 662 N N . PHE A 1 89 ? 7.913 14.614 -11.761 1.00 85.00 89 PHE A N 1
ATOM 663 C CA . PHE A 1 89 ? 8.425 14.967 -13.084 1.00 85.00 89 PHE A CA 1
ATOM 664 C C . PHE A 1 89 ? 7.274 15.269 -14.048 1.00 85.00 89 PHE A C 1
ATOM 666 O O . PHE A 1 89 ? 6.219 14.639 -13.956 1.00 85.00 89 PHE A O 1
ATOM 673 N N . PRO A 1 90 ? 7.453 16.215 -14.987 1.00 81.62 90 PRO A N 1
ATOM 674 C CA . PRO A 1 90 ? 6.462 16.455 -16.024 1.00 81.62 90 PRO A CA 1
ATOM 675 C C . PRO A 1 90 ? 6.279 15.198 -16.881 1.00 81.62 90 PRO A C 1
ATOM 677 O O . PRO A 1 90 ? 7.250 14.570 -17.306 1.00 81.62 90 PRO A O 1
ATOM 680 N N . GLN A 1 91 ? 5.025 14.849 -17.158 1.00 76.19 91 GLN A N 1
ATOM 681 C CA . GLN A 1 91 ? 4.700 13.775 -18.090 1.00 76.19 91 GLN A CA 1
ATOM 682 C C . GLN A 1 91 ? 4.909 14.286 -19.515 1.00 76.19 91 GLN A C 1
ATOM 684 O O . GLN A 1 91 ? 4.099 15.049 -20.039 1.00 76.19 91 GLN A O 1
ATOM 689 N N . VAL A 1 92 ? 6.028 13.898 -20.121 1.00 70.94 92 VAL A N 1
ATOM 690 C CA . VAL A 1 92 ? 6.356 14.249 -21.503 1.00 70.94 92 VAL A CA 1
ATO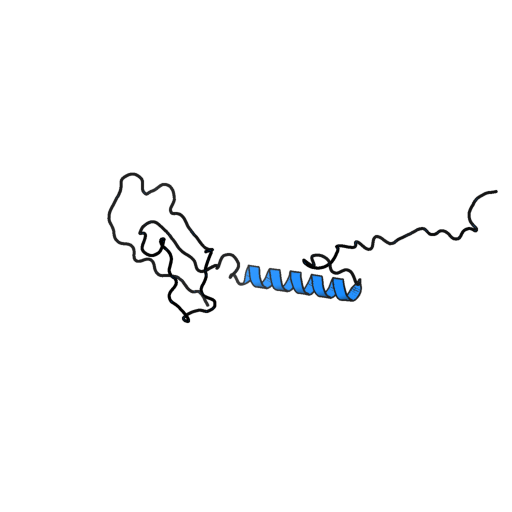M 691 C C . VAL A 1 92 ? 6.200 13.001 -22.351 1.00 70.94 92 VAL A C 1
ATOM 693 O O . VAL A 1 92 ? 7.043 12.111 -22.314 1.00 70.94 92 VAL A O 1
ATOM 696 N N . ASP A 1 93 ? 5.103 12.918 -23.094 1.00 66.19 93 ASP A N 1
ATOM 697 C CA . ASP A 1 93 ? 4.904 11.830 -24.040 1.00 66.19 93 ASP A CA 1
ATOM 698 C C . ASP A 1 93 ? 5.750 12.116 -25.286 1.00 66.19 93 ASP A C 1
ATOM 700 O O . ASP A 1 93 ? 5.511 13.086 -26.013 1.00 66.19 93 ASP A O 1
ATOM 704 N N . ASN A 1 94 ? 6.778 11.301 -25.529 1.00 58.03 94 ASN A N 1
ATOM 705 C CA . ASN A 1 94 ? 7.587 11.388 -26.743 1.00 58.03 94 ASN A CA 1
ATOM 706 C C . ASN A 1 94 ? 6.809 10.781 -27.924 1.00 58.03 94 ASN A C 1
ATOM 708 O O . ASN A 1 94 ? 7.275 9.856 -28.596 1.00 58.03 94 ASN A O 1
ATOM 712 N N . HIS A 1 95 ? 5.629 11.325 -28.234 1.00 53.91 95 HIS A N 1
ATOM 713 C CA . HIS A 1 95 ? 5.112 11.257 -29.592 1.00 53.91 95 HIS A CA 1
ATOM 714 C C . HIS A 1 95 ? 6.120 12.000 -30.452 1.00 53.91 95 HIS A C 1
ATOM 716 O O . HIS A 1 95 ? 6.175 13.227 -30.430 1.00 53.91 95 HIS A O 1
ATOM 722 N N . ALA A 1 96 ? 6.976 11.233 -31.133 1.00 48.41 96 ALA A N 1
ATOM 723 C CA . ALA A 1 96 ? 8.005 11.737 -32.020 1.00 48.41 96 ALA A CA 1
ATOM 724 C C . ALA A 1 96 ? 7.519 13.008 -32.719 1.00 48.41 96 ALA A C 1
ATOM 726 O O . ALA A 1 96 ? 6.498 12.982 -33.413 1.00 48.41 96 ALA A O 1
ATOM 727 N N . SER A 1 97 ? 8.272 14.093 -32.555 1.00 46.12 97 SER A N 1
ATOM 728 C CA . SER A 1 97 ? 8.244 15.282 -33.396 1.00 46.12 97 SER A CA 1
ATOM 729 C C . SE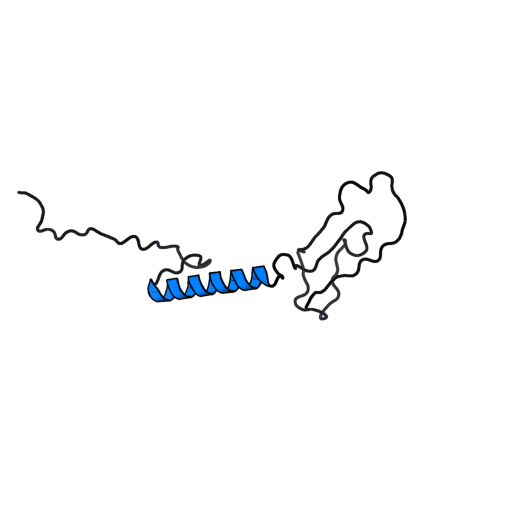R A 1 97 ? 8.630 14.894 -34.829 1.00 46.12 97 SER A C 1
ATOM 731 O O . SER A 1 97 ? 9.628 15.321 -35.401 1.00 46.12 97 SER A O 1
ATOM 733 N N . ARG A 1 98 ? 7.809 14.052 -35.457 1.00 50.66 98 ARG A N 1
ATOM 734 C CA . ARG A 1 98 ? 7.767 13.861 -36.894 1.00 50.66 98 ARG A CA 1
ATOM 735 C C . ARG A 1 98 ? 7.104 15.109 -37.455 1.00 50.66 98 ARG A C 1
ATOM 737 O O . ARG A 1 98 ? 5.885 15.161 -37.593 1.00 50.66 98 ARG A O 1
ATOM 744 N N . ARG A 1 99 ? 7.947 16.102 -37.741 1.00 44.97 99 ARG A N 1
ATOM 745 C CA . ARG A 1 99 ? 8.021 16.886 -38.987 1.00 44.97 99 ARG A CA 1
ATOM 746 C C . ARG A 1 99 ? 8.690 18.236 -38.703 1.00 44.97 99 ARG A C 1
ATOM 748 O O . ARG A 1 99 ? 8.027 19.257 -38.589 1.00 44.97 99 ARG A O 1
ATOM 755 N N . HIS A 1 100 ? 10.018 18.252 -38.703 1.00 45.94 100 HIS A N 1
ATOM 756 C CA . HIS A 1 100 ? 10.677 19.228 -39.561 1.00 45.94 100 HIS A CA 1
ATOM 757 C C . HIS A 1 100 ? 10.984 18.465 -40.848 1.00 45.94 100 HIS A C 1
ATOM 759 O O . HIS A 1 100 ? 11.946 17.702 -40.910 1.00 45.94 100 HIS A O 1
ATOM 765 N N . ALA A 1 101 ? 10.074 18.534 -41.821 1.00 50.12 101 ALA A N 1
ATOM 766 C CA . ALA A 1 101 ? 10.470 18.182 -43.176 1.00 50.12 101 ALA A CA 1
ATOM 767 C C . ALA A 1 101 ? 11.597 19.158 -43.563 1.00 50.12 101 ALA A C 1
ATOM 769 O O . ALA A 1 101 ? 11.475 20.342 -43.232 1.00 50.12 101 ALA A O 1
ATOM 770 N N . PRO A 1 102 ? 12.696 18.695 -44.177 1.00 54.38 102 PRO A N 1
ATOM 771 C CA . PRO A 1 102 ? 13.697 19.607 -44.709 1.00 54.38 102 PRO A CA 1
ATOM 772 C C . PRO A 1 102 ? 13.014 20.609 -45.656 1.00 54.38 102 PRO A C 1
ATOM 774 O O . PRO A 1 102 ? 12.048 20.282 -46.346 1.00 54.38 102 PRO A O 1
ATOM 777 N N . ALA A 1 103 ? 13.468 21.863 -45.628 1.00 57.75 103 ALA A N 1
ATOM 778 C CA . ALA A 1 103 ? 12.853 22.982 -46.352 1.00 57.75 103 ALA A CA 1
ATOM 779 C C . ALA A 1 103 ? 12.923 22.857 -47.894 1.00 57.75 103 ALA A C 1
ATOM 781 O O . ALA A 1 103 ? 12.552 23.788 -48.602 1.00 57.75 103 ALA A O 1
ATOM 782 N N . ASP A 1 104 ? 13.390 21.723 -48.417 1.00 60.72 104 ASP A N 1
ATOM 783 C CA . ASP A 1 104 ? 13.601 21.420 -49.832 1.00 60.72 104 ASP A CA 1
ATOM 784 C C . ASP A 1 104 ? 12.396 20.746 -50.518 1.00 60.72 104 ASP A C 1
ATOM 786 O O . ASP A 1 104 ? 12.443 20.505 -51.722 1.00 60.72 104 ASP A O 1
ATOM 790 N N . GLN A 1 105 ? 11.303 20.467 -49.793 1.00 55.75 105 GLN A N 1
ATOM 791 C CA . GLN A 1 105 ? 10.111 19.782 -50.327 1.00 55.75 105 GLN A CA 1
ATOM 792 C C . GLN A 1 105 ? 8.843 20.651 -50.451 1.00 55.75 105 GLN A C 1
ATOM 794 O O . GLN A 1 105 ? 7.731 20.120 -50.472 1.00 55.75 105 GLN A O 1
ATOM 799 N N . LEU A 1 106 ? 8.963 21.977 -50.556 1.00 50.31 106 LEU A N 1
ATOM 800 C CA . LEU A 1 106 ? 7.822 22.819 -50.944 1.00 50.31 106 LEU A CA 1
ATOM 801 C C . LEU A 1 106 ? 7.694 22.851 -52.482 1.00 50.31 106 LEU A C 1
ATOM 803 O O . LEU A 1 106 ? 8.697 23.098 -53.154 1.00 50.31 106 LEU A O 1
ATOM 807 N N . PRO A 1 107 ? 6.504 22.580 -53.059 1.00 53.19 107 PRO A N 1
ATOM 808 C CA . PRO A 1 107 ? 6.284 22.748 -54.497 1.00 53.19 107 PRO A CA 1
ATOM 809 C C . PRO A 1 107 ? 6.452 24.226 -54.907 1.00 53.19 107 PRO A C 1
ATOM 811 O O . PRO A 1 107 ? 6.318 25.094 -54.040 1.00 53.19 107 PRO A O 1
ATOM 814 N N . PRO A 1 108 ? 6.769 24.500 -56.191 1.00 64.31 108 PRO A N 1
ATOM 815 C CA . PRO A 1 108 ? 7.140 25.833 -56.672 1.00 64.31 108 PRO A CA 1
ATOM 816 C C . PRO A 1 108 ? 6.052 26.893 -56.475 1.00 64.31 108 PRO A C 1
ATOM 818 O O . PRO A 1 108 ? 4.851 26.541 -56.555 1.00 64.31 108 PRO A O 1
#

Organism: Emiliania huxleyi (NCBI:txid2903)

Nearest PDB structures (foldseek):
  1yba-assembly1_C  TM=9.310E-01  e=1.835E-05  Escherichia coli
  3k5p-assembly1_A  TM=9.029E-01  e=1.966E-05  Brucella abortus 2308
  2p9g-assembly1_A  TM=9.329E-01  e=1.896E-04  Escherichia coli
  3wnv-assembly1_A  TM=9.124E-01  e=1.587E-01  Paecilomyces sp. 'thermophila'
  8hpg-assembly1_A  TM=5.834E-01  e=2.089E-01  Lactobacillus sp. CGMCC 9967

Sequence (108 aa):
MTTTWRVTLLPFGCPWEDVCKPHIDVFPSEPKKNGEELFESPLCGLPNVILTPHIGGSTEEVQAAIGVEVASAMIKCINTGVPYGAVNFPQVDNHASRRHAPADQLPP

Mean predicted aligned error: 13.75 Å

Radius of gyration: 26.28 Å; Cα contacts (8 Å, |Δi|>4): 66; chains: 1; bounding box: 48×37×82 Å

InterPro domains:
  IPR036291 NAD(P)-binding domain superfamily [SSF51735] (25-97)

Solvent-accessible surface area (backbone atoms only — not comparable to full-atom values): 7608 Å² total; per-residue (Å²): 137,84,75,74,69,84,78,80,82,77,96,78,92,63,102,76,72,86,81,72,68,56,74,47,42,77,65,100,73,72,72,94,50,90,84,77,60,83,89,78,53,96,65,64,88,45,85,64,52,48,62,46,77,62,52,93,68,72,45,71,69,50,49,50,51,50,52,54,52,52,52,52,40,51,54,48,21,73,76,67,72,39,57,68,89,44,93,88,52,83,82,64,79,82,72,70,85,85,71,80,71,68,90,83,76,69,81,135

Secondary structure (DSSP, 8-state):
--------------TTTTS---EE---SS--SSTTTS----TTTT-TT-EE--S-TT-SHHHHHHHHHHHHHHHHHHHHHS--TT-TTS-------------TT----